Protein AF-K1S8L1-F1 (afdb_monomer)

Secondary structure (DSSP, 8-state):
--SSEEEEEEEEE-TT--EEEEEEEEEPPPP-S-S-S---------SS----S-S--EEEEEESS--TT--------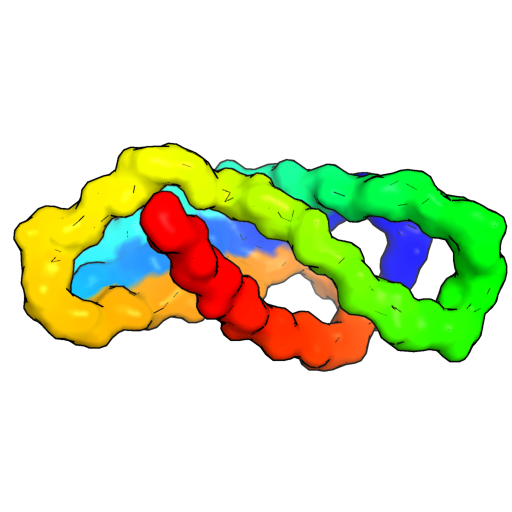PPP-

pLDDT: mean 76.92, std 16.72, range [38.56, 96.62]

Sequence (81 aa):
FRDDTLRLTIRTISPDSLVFEESYTLGLPPRRHPAALAEEASVPYRRHVIFPDSGIYRMAFTPAMPVRGVEAIGINQQKSE

Solvent-accessible surface area (backbone atoms only — not comparable to full-atom values): 5732 Å² total; per-residue (Å²): 95,90,67,59,60,47,51,28,39,40,36,39,31,43,65,90,65,51,77,47,76,47,82,44,76,44,70,50,79,84,80,90,64,86,85,81,67,94,74,84,81,89,69,89,88,80,76,92,81,81,74,93,66,87,72,64,66,48,76,47,81,40,63,77,57,96,71,64,76,72,72,88,80,79,85,79,84,80,82,80,131

Foldseek 3Di:
DPDQKFKKWKWKAAPVGDIDIDIDIDGHPDDPDPDPDPDQTDDDGDDPDDRPDDDDMDMDIGTPDDDPPPDDDDDDDDDDD

Nearest PDB structures (foldseek):
  5i8j-assembly1_B  TM=8.703E-01  e=5.096E+00  Escherichia phage RB69
  8ipa-assembly1_ia  TM=2.562E-01  e=5.398E+00  Triticum aestivum

Radius of gyration: 14.73 Å; Cα contacts (8 Å, |Δi|>4): 85; chains: 1; bounding box: 35×22×36 Å

Mean predicted aligned error: 8.5 Å

Organism: NCBI:txid408170

Structure (mmCIF, N/CA/C/O backbone):
data_AF-K1S8L1-F1
#
_entry.id   AF-K1S8L1-F1
#
loop_
_atom_site.group_PDB
_atom_site.id
_atom_site.type_symbol
_atom_site.label_atom_id
_atom_site.label_alt_id
_atom_site.label_comp_id
_atom_site.label_asym_id
_atom_site.label_entity_id
_atom_site.label_seq_id
_atom_site.pdbx_PDB_ins_code
_atom_site.Cartn_x
_atom_site.Cartn_y
_atom_site.Cartn_z
_atom_site.occupancy
_atom_site.B_iso_or_equiv
_atom_site.auth_seq_id
_atom_site.auth_comp_id
_atom_site.auth_asym_id
_atom_site.auth_atom_id
_atom_site.pdbx_PDB_model_num
ATOM 1 N N . PHE A 1 1 ? 8.612 -5.645 -17.410 1.00 59.41 1 PHE A N 1
ATOM 2 C CA . PHE A 1 1 ? 8.470 -4.186 -17.245 1.00 59.41 1 PHE A CA 1
ATOM 3 C C . PHE A 1 1 ? 9.678 -3.475 -17.855 1.00 59.41 1 PHE A C 1
ATOM 5 O O . PHE A 1 1 ? 10.774 -4.001 -17.700 1.00 59.41 1 PHE A O 1
ATOM 12 N N . ARG A 1 2 ? 9.480 -2.394 -18.628 1.00 60.06 2 ARG A N 1
ATOM 13 C CA . ARG A 1 2 ? 10.559 -1.641 -19.314 1.00 60.06 2 ARG A CA 1
ATOM 14 C C . ARG A 1 2 ? 10.857 -0.285 -18.676 1.00 60.06 2 ARG A C 1
ATOM 16 O O . ARG A 1 2 ? 11.923 0.251 -18.940 1.00 60.06 2 ARG A O 1
ATOM 23 N N . ASP A 1 3 ? 9.922 0.246 -17.897 1.00 68.81 3 ASP A N 1
ATOM 24 C CA . ASP A 1 3 ? 10.126 1.499 -17.186 1.00 68.81 3 ASP A CA 1
ATOM 25 C C . ASP A 1 3 ? 10.879 1.237 -15.879 1.00 68.81 3 ASP A C 1
ATOM 27 O O . ASP A 1 3 ? 10.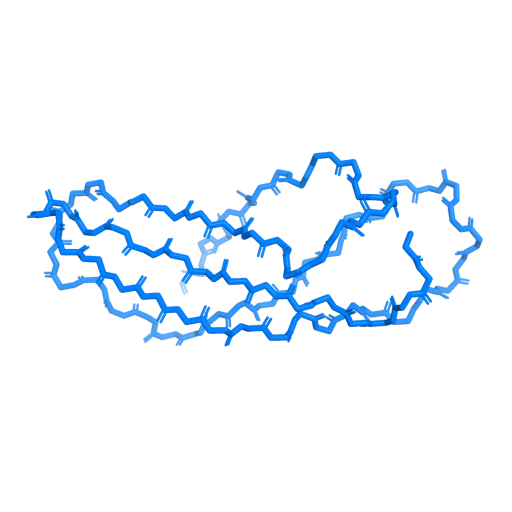759 0.172 -15.275 1.00 68.81 3 ASP A O 1
ATOM 31 N N . ASP A 1 4 ? 11.624 2.233 -15.415 1.00 76.00 4 ASP A N 1
ATOM 32 C CA . ASP A 1 4 ? 12.327 2.167 -14.129 1.00 76.00 4 ASP A CA 1
ATOM 33 C C . ASP A 1 4 ? 11.437 2.638 -12.968 1.00 76.00 4 ASP A C 1
ATOM 35 O O . ASP A 1 4 ? 11.852 2.664 -11.812 1.00 76.00 4 ASP A O 1
ATOM 39 N N . THR A 1 5 ? 10.191 3.031 -13.256 1.00 80.19 5 THR A N 1
ATOM 40 C CA . THR A 1 5 ? 9.250 3.531 -12.250 1.00 80.19 5 THR A CA 1
ATOM 41 C C . THR A 1 5 ? 7.853 2.985 -12.467 1.00 80.19 5 THR A C 1
ATOM 43 O O . THR A 1 5 ? 7.368 2.938 -13.593 1.00 80.19 5 THR A O 1
ATOM 46 N N . LEU A 1 6 ? 7.181 2.620 -11.379 1.00 83.56 6 LEU A N 1
ATOM 47 C CA . LEU A 1 6 ? 5.802 2.161 -11.374 1.00 83.56 6 LEU A CA 1
ATOM 48 C C . LEU A 1 6 ? 4.950 3.078 -10.493 1.00 83.56 6 LEU A C 1
ATOM 50 O O . LEU A 1 6 ? 5.148 3.159 -9.284 1.00 83.56 6 LEU A O 1
ATOM 54 N N . ARG A 1 7 ? 3.969 3.757 -11.089 1.00 88.56 7 ARG A N 1
ATOM 55 C CA . ARG A 1 7 ? 2.979 4.522 -10.321 1.00 88.56 7 ARG A CA 1
ATOM 56 C C . ARG A 1 7 ? 1.927 3.588 -9.739 1.00 88.56 7 ARG A C 1
ATOM 58 O O . ARG A 1 7 ? 1.314 2.813 -10.473 1.00 88.56 7 ARG A O 1
ATOM 65 N N . LEU A 1 8 ? 1.714 3.704 -8.438 1.00 89.75 8 LEU A N 1
ATOM 66 C CA . LEU A 1 8 ? 0.763 2.939 -7.650 1.00 89.75 8 LEU A CA 1
ATOM 67 C C . LEU A 1 8 ? -0.237 3.884 -6.984 1.00 89.75 8 LEU A C 1
ATOM 69 O O . LEU A 1 8 ? 0.140 4.931 -6.462 1.00 89.75 8 LEU A O 1
ATOM 73 N N . THR A 1 9 ? -1.493 3.470 -6.940 1.00 92.94 9 THR A N 1
ATOM 74 C CA . THR A 1 9 ? -2.463 3.931 -5.951 1.00 92.94 9 THR A CA 1
ATOM 75 C C . THR A 1 9 ? -2.429 2.950 -4.791 1.00 92.94 9 THR A C 1
ATOM 77 O O . THR A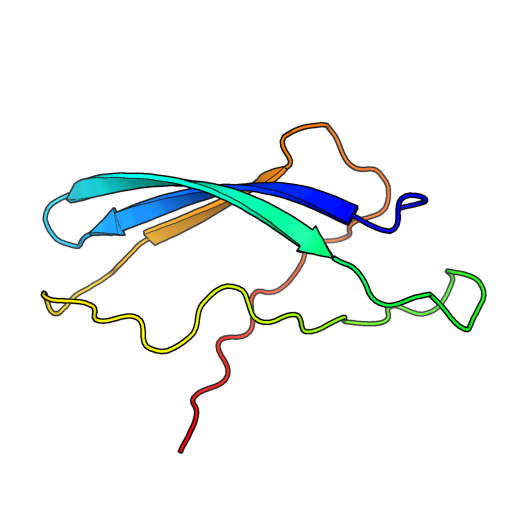 1 9 ? -2.642 1.748 -4.984 1.00 92.94 9 THR A O 1
ATOM 80 N N . ILE A 1 10 ? -2.143 3.449 -3.592 1.00 92.94 10 ILE A N 1
ATOM 81 C CA . ILE A 1 10 ? -2.091 2.643 -2.376 1.00 92.94 10 ILE A CA 1
ATOM 82 C C . ILE A 1 10 ? -3.269 3.039 -1.507 1.00 92.94 10 ILE A C 1
ATOM 84 O O . ILE A 1 10 ? -3.388 4.186 -1.081 1.00 92.94 10 ILE A O 1
ATOM 88 N N . ARG A 1 11 ? -4.147 2.071 -1.259 1.00 95.00 11 ARG A N 1
ATOM 89 C CA . ARG A 1 11 ? -5.310 2.226 -0.394 1.00 95.00 11 ARG A CA 1
ATOM 90 C C . ARG A 1 11 ? -5.089 1.448 0.890 1.00 95.00 11 ARG A C 1
ATOM 92 O O . ARG A 1 11 ? -4.817 0.253 0.830 1.00 95.00 11 ARG A O 1
ATOM 99 N N . THR A 1 12 ? -5.277 2.107 2.023 1.00 93.69 12 THR A N 1
ATOM 100 C CA . THR A 1 12 ? -5.250 1.513 3.361 1.00 93.69 12 THR A CA 1
ATOM 101 C C . THR A 1 12 ? -6.635 1.633 3.979 1.00 93.69 12 THR A C 1
ATOM 103 O O . THR A 1 12 ? -7.208 2.719 4.007 1.00 93.69 12 THR A O 1
ATOM 106 N N . ILE A 1 13 ? -7.170 0.517 4.465 1.00 96.19 13 ILE A N 1
ATOM 107 C CA . ILE A 1 13 ? -8.421 0.450 5.221 1.00 96.19 13 ILE A CA 1
ATOM 108 C C . ILE A 1 13 ? -8.060 0.076 6.656 1.00 96.19 13 ILE A C 1
ATOM 110 O O . ILE A 1 13 ? -7.419 -0.960 6.866 1.00 96.19 13 ILE A O 1
ATOM 114 N N . SER A 1 14 ? -8.427 0.919 7.615 1.00 95.19 14 SER A N 1
ATOM 115 C CA . SER A 1 14 ? -8.222 0.684 9.048 1.00 95.19 14 SER A CA 1
ATOM 116 C C . SER A 1 14 ? -9.238 -0.316 9.620 1.00 95.19 14 SER A C 1
ATOM 118 O O . SER A 1 14 ? -10.236 -0.631 8.963 1.00 95.19 14 SER A O 1
ATOM 120 N N . PRO A 1 15 ? -9.014 -0.831 10.844 1.00 96.62 15 PRO A N 1
ATOM 121 C CA . PRO A 1 15 ? -9.926 -1.778 11.488 1.00 96.62 15 PRO A CA 1
ATOM 122 C C . PRO A 1 15 ? -11.363 -1.257 11.641 1.00 96.62 15 PRO A C 1
ATOM 124 O O . PRO A 1 15 ? -12.312 -2.030 11.538 1.00 96.62 15 PRO A O 1
ATOM 127 N N . ASP A 1 16 ? -11.529 0.051 11.842 1.00 95.62 16 ASP A N 1
ATOM 128 C CA . ASP A 1 16 ? -12.818 0.749 11.933 1.00 95.62 16 ASP A CA 1
ATOM 129 C C . ASP A 1 16 ? -13.385 1.176 10.563 1.00 95.62 16 ASP A C 1
ATOM 131 O O . ASP A 1 16 ? -14.407 1.853 10.486 1.00 95.62 16 ASP A O 1
ATOM 135 N N . SER A 1 17 ? -12.772 0.713 9.470 1.00 94.69 17 SER A N 1
ATOM 136 C CA . SER A 1 17 ? -13.170 0.961 8.078 1.00 94.69 17 SER A CA 1
ATOM 137 C C . SER A 1 17 ? -12.929 2.377 7.544 1.00 94.69 17 SER A C 1
ATOM 139 O O . SER A 1 17 ? -13.432 2.697 6.462 1.00 94.69 17 SER A O 1
ATOM 141 N N . LEU A 1 18 ? -12.128 3.215 8.213 1.00 96.06 18 LEU A N 1
ATOM 142 C CA . LEU A 1 18 ? -11.630 4.443 7.586 1.00 96.06 18 LEU A CA 1
ATOM 143 C C . LEU A 1 18 ? -10.738 4.096 6.391 1.00 96.06 18 LEU A C 1
ATOM 145 O O . LEU A 1 18 ? -9.948 3.151 6.414 1.00 96.06 18 LEU A O 1
ATOM 149 N N . VAL A 1 19 ? -10.876 4.880 5.324 1.00 95.56 19 VAL A N 1
ATOM 150 C CA . VAL A 1 19 ? -10.145 4.678 4.074 1.00 95.56 19 VAL A CA 1
ATOM 151 C C . VAL A 1 19 ? -9.188 5.836 3.866 1.00 95.56 19 VAL A C 1
ATOM 153 O O . VAL A 1 19 ? -9.593 6.996 3.826 1.00 95.56 19 VAL A O 1
ATOM 156 N N . PHE A 1 20 ? -7.920 5.503 3.673 1.00 93.69 20 PHE A N 1
ATOM 157 C CA . PHE A 1 20 ? -6.891 6.431 3.242 1.00 93.69 20 PHE A CA 1
ATOM 158 C C . PHE A 1 20 ? -6.332 5.973 1.897 1.00 93.69 20 PHE A C 1
ATOM 160 O O . PHE A 1 20 ? -6.036 4.791 1.712 1.00 93.69 20 PHE A O 1
ATOM 167 N N . GLU A 1 21 ? -6.197 6.897 0.951 1.00 95.12 21 GLU A N 1
ATOM 16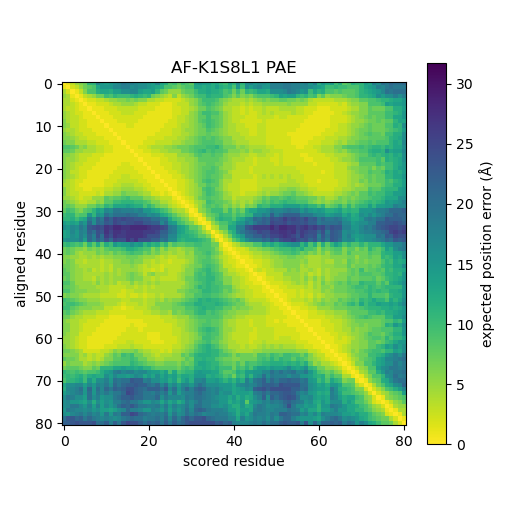8 C CA . GLU A 1 21 ? -5.669 6.616 -0.381 1.00 95.12 21 GLU A CA 1
ATOM 169 C C . GLU A 1 21 ? -4.577 7.623 -0.733 1.00 95.12 21 GLU A C 1
ATOM 171 O O . GLU A 1 21 ? -4.722 8.824 -0.505 1.00 95.12 21 GLU A O 1
ATOM 176 N N . GLU A 1 22 ? -3.481 7.128 -1.297 1.00 94.06 22 GLU A N 1
ATOM 177 C CA . GLU A 1 22 ? -2.375 7.955 -1.763 1.00 94.06 22 GLU A CA 1
ATOM 178 C C . GLU A 1 22 ? -1.818 7.460 -3.099 1.00 94.06 22 GLU A C 1
ATOM 180 O O . GLU A 1 22 ? -1.951 6.292 -3.471 1.00 94.06 22 GLU A O 1
ATOM 185 N N . SER A 1 23 ? -1.161 8.368 -3.819 1.00 93.12 23 SER A N 1
ATOM 186 C CA . SER A 1 23 ? -0.353 8.026 -4.989 1.00 93.12 23 SER A CA 1
ATOM 187 C C . SER A 1 23 ? 1.106 7.848 -4.579 1.00 93.12 23 SER A C 1
ATOM 189 O O . SER A 1 23 ? 1.668 8.706 -3.902 1.00 93.12 23 SER A O 1
ATOM 191 N N . TYR A 1 24 ? 1.734 6.772 -5.041 1.00 90.69 24 TYR A N 1
ATOM 192 C CA . TYR A 1 24 ? 3.130 6.448 -4.770 1.00 90.69 24 TYR A CA 1
ATOM 193 C C . TYR A 1 24 ? 3.864 6.074 -6.058 1.00 90.69 24 TYR A C 1
ATOM 195 O O . TYR A 1 24 ? 3.372 5.286 -6.865 1.00 90.69 24 TYR A O 1
ATOM 203 N N . THR A 1 25 ? 5.065 6.617 -6.248 1.00 90.06 25 THR A N 1
ATOM 204 C CA . THR A 1 25 ? 5.933 6.257 -7.374 1.00 90.06 25 THR A CA 1
ATOM 205 C C . THR A 1 25 ? 7.007 5.296 -6.883 1.00 90.06 25 THR A C 1
ATOM 207 O O . THR A 1 25 ? 7.959 5.703 -6.220 1.00 90.06 25 THR A O 1
ATOM 210 N N . LEU A 1 26 ? 6.856 4.019 -7.225 1.00 85.94 26 LEU A N 1
ATOM 211 C CA . LEU A 1 26 ? 7.821 2.966 -6.936 1.00 85.94 26 LEU A CA 1
ATOM 212 C C . LEU A 1 26 ? 8.992 3.063 -7.919 1.00 85.94 26 LEU A C 1
ATOM 214 O O . LEU A 1 26 ? 8.831 2.748 -9.096 1.00 85.94 26 LEU A O 1
ATOM 218 N N . GLY A 1 27 ? 10.163 3.482 -7.445 1.00 83.94 27 GLY A N 1
ATOM 219 C CA . GLY A 1 27 ? 11.405 3.399 -8.215 1.00 83.94 27 GLY A CA 1
ATOM 220 C C . GLY A 1 27 ? 11.961 1.979 -8.174 1.00 83.94 27 GLY A C 1
ATOM 221 O O . GLY A 1 27 ? 12.231 1.458 -7.093 1.00 83.94 27 GLY A O 1
ATOM 222 N N . LEU A 1 28 ? 12.125 1.349 -9.333 1.00 77.31 28 LEU A N 1
ATOM 223 C CA . LEU A 1 28 ? 12.737 0.032 -9.450 1.00 77.31 28 LEU A CA 1
ATOM 224 C C . LEU A 1 28 ? 14.246 0.196 -9.682 1.00 77.31 28 LEU A C 1
ATOM 226 O O . LEU A 1 28 ? 14.653 1.054 -10.467 1.00 77.31 28 LEU A O 1
ATOM 230 N N . PRO A 1 29 ? 15.095 -0.593 -9.005 1.00 72.56 29 PRO A N 1
ATOM 231 C CA . PRO A 1 29 ? 16.534 -0.505 -9.203 1.00 72.56 29 PRO A CA 1
ATOM 232 C C . PRO A 1 29 ? 16.915 -0.860 -10.655 1.00 72.56 29 PRO A C 1
ATOM 234 O O . PRO A 1 29 ? 16.278 -1.732 -11.257 1.00 72.56 29 PRO A O 1
ATOM 237 N N . PRO A 1 30 ? 17.969 -0.231 -11.217 1.00 69.12 30 PRO A N 1
ATOM 238 C CA . PRO A 1 30 ? 18.435 -0.530 -12.567 1.00 69.12 30 PRO A CA 1
ATOM 239 C C . PRO A 1 30 ? 18.786 -2.011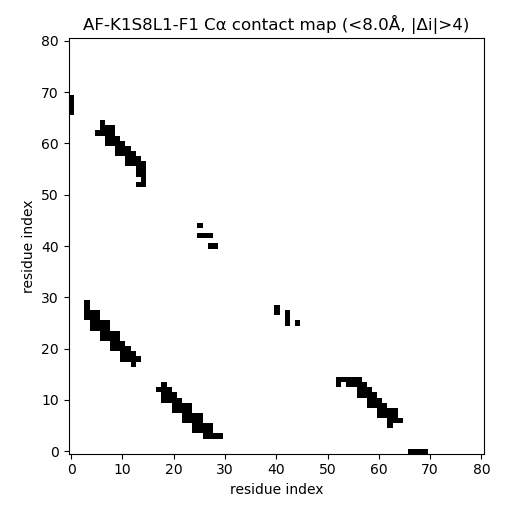 -12.705 1.00 69.12 30 PRO A C 1
ATOM 241 O O . PRO A 1 30 ? 19.627 -2.534 -11.966 1.00 69.12 30 PRO A O 1
ATOM 244 N N . ARG A 1 31 ? 18.166 -2.691 -13.672 1.00 66.19 31 ARG A N 1
ATOM 245 C CA . ARG A 1 31 ? 18.412 -4.116 -13.919 1.00 66.19 31 ARG A CA 1
ATOM 246 C C . ARG A 1 31 ? 19.810 -4.312 -14.499 1.00 66.19 31 ARG A C 1
ATOM 248 O O . ARG A 1 31 ? 20.116 -3.795 -15.570 1.00 66.19 31 ARG A O 1
ATOM 255 N N . ARG A 1 32 ? 20.656 -5.090 -13.815 1.00 60.09 32 ARG A N 1
ATOM 256 C CA . ARG A 1 32 ? 22.022 -5.410 -14.280 1.00 60.09 32 ARG A CA 1
ATOM 257 C C . ARG A 1 32 ? 22.085 -6.628 -15.209 1.00 60.09 32 ARG A C 1
ATOM 259 O O . ARG A 1 32 ? 23.119 -6.849 -15.834 1.00 60.09 32 ARG A O 1
ATOM 266 N N . HIS A 1 33 ? 20.992 -7.388 -15.342 1.00 57.28 33 HIS A N 1
ATOM 267 C CA . HIS A 1 33 ? 20.936 -8.613 -16.147 1.00 57.28 33 HIS A CA 1
ATOM 268 C C . HIS A 1 33 ? 19.675 -8.690 -17.034 1.00 57.28 33 HIS A C 1
ATOM 270 O O . HIS A 1 33 ? 18.631 -8.136 -16.672 1.00 57.28 33 HIS A O 1
ATOM 276 N N . PRO A 1 34 ? 19.732 -9.374 -18.198 1.00 53.19 34 PRO A N 1
ATOM 277 C CA . PRO A 1 34 ? 18.575 -9.556 -19.067 1.00 53.19 34 PRO A CA 1
ATOM 278 C C . PRO A 1 34 ? 17.501 -10.395 -18.362 1.00 53.19 34 PRO A C 1
ATOM 280 O O . PRO A 1 34 ? 17.723 -11.569 -18.102 1.00 53.19 34 PRO A O 1
ATOM 283 N N . ALA A 1 35 ? 16.381 -9.734 -18.052 1.00 54.06 35 ALA A N 1
ATOM 284 C CA . ALA A 1 35 ? 14.992 -10.106 -17.711 1.00 54.06 35 ALA A CA 1
ATOM 285 C C . ALA A 1 35 ? 14.512 -11.561 -17.437 1.00 54.06 35 ALA A C 1
ATOM 287 O O . ALA A 1 35 ? 13.321 -11.715 -17.178 1.00 54.06 35 ALA A O 1
ATOM 288 N N . ALA A 1 36 ? 15.339 -12.604 -17.488 1.00 51.09 36 ALA A N 1
ATOM 289 C CA . ALA A 1 36 ? 14.919 -14.005 -17.412 1.00 51.09 36 ALA A CA 1
ATOM 290 C C . ALA A 1 36 ? 15.001 -14.623 -16.004 1.00 51.09 36 ALA A C 1
ATOM 292 O O . ALA A 1 36 ? 14.468 -15.708 -15.795 1.00 51.09 36 ALA A O 1
ATOM 293 N N . LEU A 1 37 ? 15.636 -13.956 -15.037 1.00 53.03 37 LEU A N 1
ATOM 294 C CA . LEU A 1 37 ? 15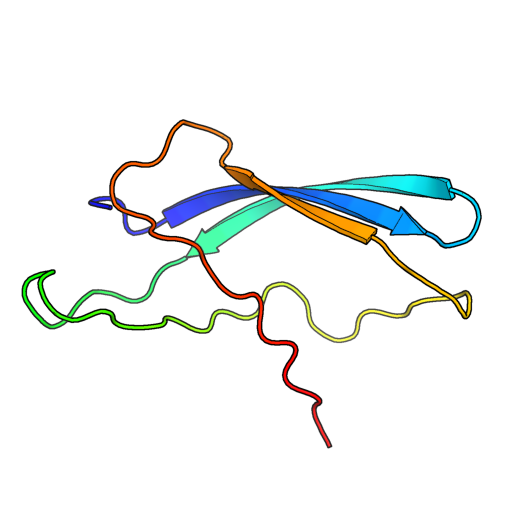.630 -14.395 -13.642 1.00 53.03 37 LEU A CA 1
ATOM 295 C C . LEU A 1 37 ? 14.633 -13.553 -12.848 1.00 53.03 37 LEU A C 1
ATOM 297 O O . LEU A 1 37 ? 14.636 -12.324 -12.940 1.00 53.03 37 LEU A O 1
ATOM 301 N N . ALA A 1 38 ? 13.769 -14.244 -12.105 1.00 55.38 38 ALA A N 1
ATOM 302 C CA . ALA A 1 38 ? 12.823 -13.692 -11.147 1.00 55.38 38 ALA A CA 1
ATOM 303 C C . ALA A 1 38 ? 13.583 -12.970 -10.023 1.00 55.38 38 ALA A C 1
ATOM 305 O O . ALA A 1 38 ? 13.843 -13.527 -8.962 1.00 55.38 38 ALA A O 1
ATOM 306 N N . GLU A 1 39 ? 14.020 -11.746 -10.295 1.00 63.47 39 GLU A N 1
ATOM 307 C CA . GLU A 1 39 ? 14.652 -10.889 -9.303 1.00 63.47 39 GLU A CA 1
ATOM 308 C C . GLU A 1 39 ? 13.548 -10.204 -8.493 1.00 63.47 39 GLU A C 1
ATOM 310 O O . GLU A 1 39 ? 12.810 -9.357 -9.006 1.00 63.47 39 GLU A O 1
ATOM 315 N N . GLU A 1 40 ? 13.408 -10.611 -7.232 1.00 68.50 40 GLU A N 1
ATOM 316 C CA . GLU A 1 40 ? 12.594 -9.896 -6.254 1.00 68.50 40 GLU A CA 1
ATOM 317 C C . GLU A 1 40 ? 13.320 -8.598 -5.882 1.00 68.50 40 GLU A C 1
ATOM 319 O O . GLU A 1 40 ? 14.434 -8.615 -5.358 1.00 68.50 40 GLU A O 1
ATOM 324 N N . ALA A 1 41 ? 12.693 -7.458 -6.174 1.00 71.75 41 ALA A N 1
ATOM 325 C CA . ALA A 1 41 ? 13.196 -6.150 -5.780 1.00 71.75 41 ALA A CA 1
ATOM 326 C C . ALA A 1 41 ? 12.429 -5.655 -4.550 1.00 71.75 41 ALA A C 1
ATOM 328 O O . ALA A 1 41 ? 11.236 -5.360 -4.628 1.00 71.75 41 ALA A O 1
ATOM 329 N N . SER A 1 42 ? 13.133 -5.516 -3.430 1.00 76.06 42 SER A N 1
ATOM 330 C CA . SER A 1 42 ? 12.588 -4.932 -2.203 1.00 76.06 42 SER A CA 1
ATOM 331 C C . SER A 1 42 ? 12.822 -3.426 -2.188 1.00 76.06 42 SER A C 1
ATOM 333 O O . SER A 1 42 ? 13.962 -2.965 -2.134 1.00 76.06 42 SER A O 1
ATOM 335 N N . VAL A 1 43 ? 11.741 -2.647 -2.209 1.00 78.56 43 VAL A N 1
ATOM 336 C CA . VAL A 1 43 ? 11.792 -1.178 -2.171 1.00 78.56 43 VAL A CA 1
ATOM 337 C C . VAL A 1 43 ? 10.969 -0.677 -0.981 1.00 78.56 43 VAL A C 1
ATOM 339 O O . VAL A 1 43 ? 9.823 -1.101 -0.813 1.00 78.56 43 VAL A O 1
ATOM 342 N N . PRO A 1 44 ? 11.508 0.221 -0.136 1.00 82.06 44 PRO A N 1
ATOM 343 C CA . PRO A 1 44 ? 10.768 0.738 1.007 1.00 82.06 44 PRO A CA 1
ATOM 344 C C . PRO A 1 44 ? 9.651 1.689 0.556 1.00 82.06 44 PRO A C 1
ATOM 346 O O . PRO A 1 44 ? 9.909 2.712 -0.075 1.00 82.06 44 PRO A O 1
ATOM 349 N N . TYR A 1 45 ? 8.413 1.385 0.946 1.00 84.38 45 TYR A N 1
ATOM 350 C CA . TYR A 1 45 ? 7.247 2.233 0.686 1.00 84.38 45 TYR A CA 1
ATOM 351 C C . TYR A 1 45 ? 7.152 3.416 1.665 1.00 84.38 45 TYR A C 1
ATOM 353 O O . TYR A 1 45 ? 7.127 4.572 1.247 1.00 84.38 45 TYR A O 1
ATOM 361 N N . ARG A 1 46 ? 7.143 3.141 2.976 1.00 83.81 46 ARG A N 1
ATOM 362 C CA . ARG A 1 46 ? 7.099 4.152 4.043 1.00 83.81 46 ARG A CA 1
ATOM 363 C C . ARG A 1 46 ? 7.926 3.707 5.246 1.00 83.81 46 ARG A C 1
ATOM 365 O O . ARG A 1 46 ? 8.053 2.516 5.515 1.00 83.81 46 ARG A O 1
ATOM 372 N N . ARG A 1 47 ? 8.480 4.680 5.970 1.00 85.44 47 ARG A N 1
ATOM 373 C CA . ARG A 1 47 ? 9.218 4.487 7.229 1.00 85.44 47 ARG A CA 1
ATOM 374 C C . ARG A 1 47 ? 8.510 5.246 8.346 1.00 85.44 47 ARG A C 1
ATOM 376 O O . ARG A 1 47 ? 7.878 6.262 8.074 1.00 85.44 47 ARG A O 1
ATOM 383 N N . HIS A 1 48 ? 8.631 4.752 9.576 1.00 87.31 48 HIS A N 1
ATOM 384 C CA . HIS A 1 48 ? 8.033 5.362 10.773 1.00 87.31 48 HIS A CA 1
ATOM 385 C C . HIS A 1 48 ? 6.504 5.543 10.684 1.00 87.31 48 HIS A C 1
ATOM 387 O O . HIS A 1 48 ? 5.961 6.564 11.100 1.00 87.31 48 HIS A O 1
ATOM 393 N N . VAL A 1 49 ? 5.802 4.559 10.112 1.00 84.25 49 VAL A N 1
ATOM 394 C CA . VAL A 1 49 ? 4.333 4.563 10.062 1.00 84.25 49 VAL A CA 1
ATOM 395 C C . VAL A 1 49 ? 3.782 4.191 11.435 1.00 84.25 49 VAL A C 1
ATOM 397 O O . VAL A 1 49 ? 4.177 3.174 12.000 1.00 84.25 49 VAL A O 1
ATOM 400 N N . ILE A 1 50 ? 2.857 5.003 11.948 1.00 88.69 50 ILE A N 1
ATOM 401 C CA . ILE A 1 50 ? 2.128 4.729 13.188 1.00 88.69 50 ILE A CA 1
ATOM 402 C C . ILE A 1 50 ? 0.728 4.247 12.815 1.00 88.69 50 ILE A C 1
ATOM 404 O O . ILE A 1 50 ? -0.009 4.955 12.131 1.00 88.69 50 ILE A O 1
ATOM 408 N N . PHE A 1 51 ? 0.371 3.052 13.279 1.00 89.06 51 PHE A N 1
ATOM 409 C CA . PHE A 1 51 ? -0.992 2.534 13.220 1.00 89.06 51 PHE A CA 1
ATOM 410 C C . PHE A 1 51 ? -1.665 2.842 14.563 1.00 89.06 51 PHE A C 1
ATOM 412 O O . PHE A 1 51 ? -1.245 2.270 15.571 1.00 89.06 51 PHE A O 1
ATOM 419 N N . PRO A 1 52 ? -2.623 3.787 14.612 1.00 88.12 52 PRO A N 1
ATOM 420 C CA . PRO A 1 52 ? -3.181 4.271 15.875 1.00 88.12 52 PRO A CA 1
AT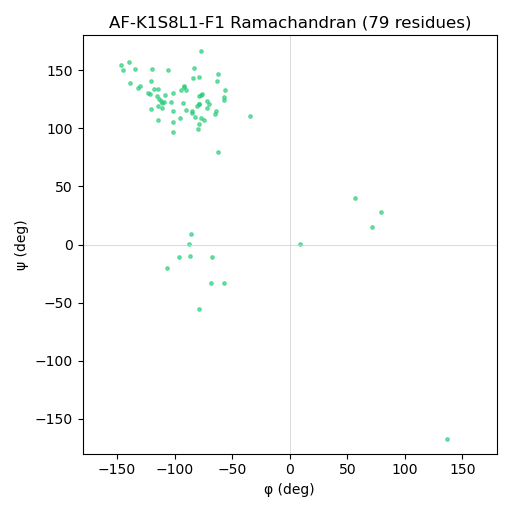OM 421 C C . PRO A 1 52 ? -4.022 3.205 16.581 1.00 88.12 52 PRO A C 1
ATOM 423 O O . PRO A 1 52 ? -4.006 3.124 17.807 1.00 88.12 52 PRO A O 1
ATOM 426 N N . ASP A 1 53 ? -4.697 2.360 15.803 1.00 92.31 53 ASP A N 1
ATOM 427 C CA . ASP A 1 53 ? -5.569 1.312 16.315 1.00 92.31 53 ASP A CA 1
ATOM 428 C C . ASP A 1 53 ? -4.935 -0.064 16.175 1.00 92.31 53 ASP A C 1
ATOM 430 O O . ASP A 1 53 ? -4.19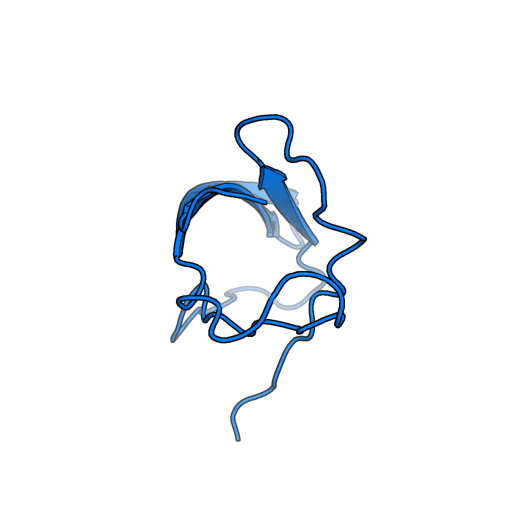5 -0.340 15.226 1.00 92.31 53 ASP A O 1
ATOM 434 N N . SER A 1 54 ? -5.289 -0.959 17.094 1.00 93.06 54 SER A N 1
ATOM 435 C CA . SER A 1 54 ? -4.993 -2.383 16.956 1.00 93.06 54 SER A CA 1
ATOM 436 C C . SER A 1 54 ? -6.061 -3.069 16.105 1.00 93.06 54 SER A C 1
ATOM 438 O O . SER A 1 54 ? -7.244 -2.741 16.179 1.00 93.06 54 SER A O 1
ATOM 440 N N . GLY A 1 55 ? -5.648 -4.034 15.286 1.00 93.56 55 GLY A N 1
ATOM 441 C CA . GLY A 1 55 ? -6.558 -4.806 14.447 1.00 93.56 55 GLY A CA 1
ATOM 442 C C . GLY A 1 55 ? -6.033 -5.014 13.033 1.00 93.56 55 GLY A C 1
ATOM 443 O O . GLY A 1 55 ? -4.857 -4.803 12.740 1.00 93.56 55 GLY A O 1
ATOM 444 N N . ILE A 1 56 ? -6.924 -5.470 12.154 1.00 94.81 56 ILE A N 1
ATOM 445 C CA . ILE A 1 56 ? -6.581 -5.792 10.770 1.00 94.81 56 ILE A CA 1
ATOM 446 C C . ILE A 1 56 ? -6.655 -4.526 9.921 1.00 94.81 56 ILE A C 1
ATOM 448 O O . ILE A 1 56 ? -7.737 -4.004 9.670 1.00 94.81 56 ILE A O 1
ATOM 452 N N . TYR A 1 57 ? -5.504 -4.102 9.409 1.00 93.81 57 TYR A N 1
ATOM 453 C CA . TYR A 1 57 ? -5.429 -3.140 8.316 1.00 93.81 57 TYR A CA 1
ATOM 454 C C . TYR A 1 57 ? -5.384 -3.890 6.989 1.00 93.81 57 TYR A C 1
ATOM 456 O O . TYR A 1 57 ? -4.648 -4.868 6.837 1.00 93.81 57 TYR A O 1
ATOM 464 N N . ARG A 1 58 ? -6.158 -3.434 6.006 1.00 93.62 58 ARG A N 1
ATOM 465 C CA . ARG A 1 58 ? -6.144 -3.993 4.648 1.00 93.62 58 ARG A CA 1
ATOM 466 C C . ARG A 1 58 ? -5.495 -2.991 3.713 1.00 93.62 58 ARG A C 1
ATOM 468 O O . ARG A 1 58 ? -5.970 -1.866 3.601 1.00 93.62 58 ARG A O 1
ATOM 475 N N . MET A 1 59 ? -4.439 -3.409 3.025 1.00 92.56 59 MET A N 1
ATOM 476 C CA . MET A 1 59 ? -3.744 -2.569 2.054 1.00 92.56 59 MET A CA 1
ATOM 477 C C . MET A 1 59 ? -3.896 -3.141 0.648 1.00 92.56 59 MET A C 1
ATOM 479 O O . MET A 1 59 ? -3.714 -4.339 0.439 1.00 92.56 59 MET A O 1
ATOM 483 N N . ALA A 1 60 ? -4.226 -2.282 -0.311 1.00 90.31 60 ALA A N 1
ATOM 484 C CA . ALA A 1 60 ? -4.304 -2.616 -1.725 1.00 90.31 60 ALA A CA 1
ATOM 485 C C . ALA A 1 60 ? -3.347 -1.721 -2.516 1.00 90.31 60 ALA A C 1
ATOM 487 O O . ALA A 1 60 ? -3.379 -0.500 -2.381 1.00 90.31 60 ALA A O 1
ATOM 488 N N . PHE A 1 61 ? -2.521 -2.341 -3.356 1.00 88.81 61 PHE A N 1
ATOM 489 C CA . PHE A 1 61 ? -1.518 -1.677 -4.185 1.00 88.81 61 PHE A CA 1
ATOM 490 C C . PHE A 1 61 ? -1.924 -1.861 -5.642 1.00 88.81 61 PHE A C 1
ATOM 492 O O . PHE A 1 61 ? -1.845 -2.965 -6.180 1.00 88.81 61 PHE A O 1
ATOM 499 N N . THR A 1 62 ? -2.401 -0.793 -6.269 1.00 88.62 62 THR A N 1
ATOM 500 C CA . THR A 1 62 ? -2.970 -0.852 -7.618 1.00 88.62 62 THR A CA 1
ATOM 501 C C . THR A 1 62 ? -2.094 -0.061 -8.576 1.00 88.62 62 THR A C 1
ATOM 503 O O . THR A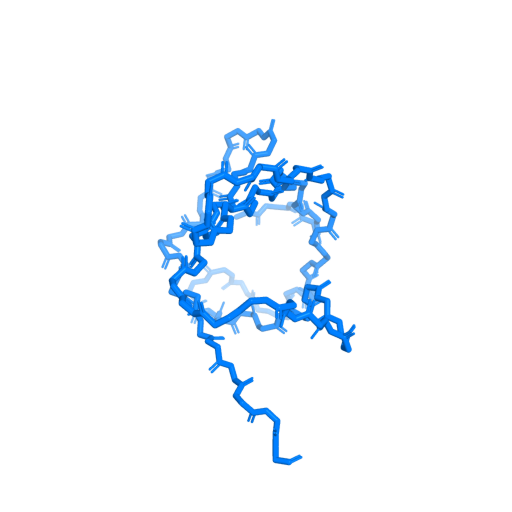 1 62 ? -1.944 1.144 -8.390 1.00 88.62 62 THR A O 1
ATOM 506 N N . PRO A 1 63 ? -1.517 -0.680 -9.616 1.00 87.31 63 PRO A N 1
ATOM 507 C CA . PRO A 1 63 ? -0.861 0.061 -10.681 1.00 87.31 63 PRO A CA 1
ATOM 508 C C . PRO A 1 63 ? -1.795 1.085 -11.331 1.00 87.31 63 PRO A C 1
ATOM 510 O O . PRO A 1 63 ? -2.909 0.750 -11.723 1.00 87.31 63 PRO A O 1
ATOM 513 N N . ALA A 1 64 ? -1.320 2.317 -11.512 1.00 85.56 64 ALA A N 1
ATOM 514 C CA . ALA A 1 64 ? -2.077 3.380 -12.182 1.00 85.56 64 ALA A CA 1
ATOM 515 C C . ALA A 1 64 ? -2.294 3.113 -13.687 1.00 85.56 64 ALA A C 1
ATOM 517 O O . ALA A 1 64 ? -3.049 3.816 -14.353 1.00 85.56 64 ALA A O 1
ATOM 518 N N . MET A 1 65 ? -1.606 2.114 -14.240 1.00 79.25 65 MET A N 1
ATOM 519 C CA . MET A 1 65 ? -1.746 1.647 -15.615 1.00 79.25 65 MET A CA 1
ATOM 520 C C . MET A 1 65 ? -1.499 0.136 -15.677 1.00 79.25 65 MET A C 1
ATOM 522 O O . MET A 1 65 ? -0.759 -0.382 -14.839 1.00 79.25 65 MET A O 1
ATOM 526 N N . PRO A 1 66 ? -2.058 -0.585 -16.666 1.00 73.12 66 PRO A N 1
ATOM 527 C CA . PRO A 1 66 ? -1.760 -1.999 -16.858 1.00 73.12 66 PRO A CA 1
ATOM 528 C C . PRO A 1 66 ? -0.257 -2.232 -17.040 1.00 73.12 66 PRO A C 1
ATOM 530 O O . PRO A 1 66 ? 0.375 -1.636 -17.915 1.00 73.12 66 PRO A O 1
ATOM 533 N N . VAL A 1 67 ? 0.312 -3.130 -16.238 1.00 70.06 67 VAL A N 1
ATOM 534 C CA . VAL A 1 67 ? 1.742 -3.446 -16.271 1.00 70.06 67 VAL A CA 1
ATOM 535 C C . VAL A 1 67 ? 1.942 -4.857 -16.801 1.00 70.06 67 VAL A C 1
ATOM 537 O O . VAL A 1 67 ? 1.421 -5.815 -16.240 1.00 70.06 67 VAL A O 1
ATOM 540 N N . ARG A 1 68 ? 2.724 -5.006 -17.877 1.00 66.44 68 ARG A N 1
ATOM 541 C CA . ARG A 1 68 ? 3.120 -6.326 -18.392 1.00 66.44 68 ARG A CA 1
ATOM 542 C C . ARG A 1 68 ? 4.427 -6.809 -17.758 1.00 66.44 68 ARG A C 1
ATOM 544 O O . ARG A 1 68 ? 5.428 -6.082 -17.724 1.00 66.44 68 ARG A O 1
ATOM 551 N N . GLY A 1 69 ? 4.432 -8.069 -17.323 1.00 59.88 69 GLY A N 1
ATOM 552 C CA . GLY A 1 69 ? 5.608 -8.742 -16.764 1.00 59.88 69 GLY A CA 1
ATOM 553 C C . GLY A 1 69 ? 5.914 -8.384 -15.308 1.00 59.88 69 GLY A C 1
ATOM 554 O O . GLY A 1 69 ? 7.083 -8.383 -14.936 1.00 59.88 69 GLY A O 1
ATOM 555 N N . VAL A 1 70 ? 4.893 -8.020 -14.525 1.00 61.78 70 VAL A N 1
ATOM 556 C CA . VAL A 1 70 ? 4.924 -8.128 -13.061 1.00 61.78 70 VAL A CA 1
ATOM 557 C C . VAL A 1 70 ? 4.123 -9.382 -12.732 1.00 61.78 70 VAL A C 1
ATOM 559 O O . VAL A 1 70 ? 2.895 -9.363 -12.763 1.00 61.78 70 VAL A O 1
ATOM 562 N N . GLU A 1 71 ? 4.819 -10.496 -12.537 1.00 56.75 71 GLU A N 1
ATOM 563 C CA . GLU A 1 71 ? 4.213 -11.718 -12.009 1.00 56.75 71 GLU A CA 1
ATOM 564 C C . GLU A 1 71 ? 4.077 -11.560 -10.487 1.00 56.75 71 GLU A C 1
ATOM 566 O O . GLU A 1 71 ? 4.875 -10.853 -9.874 1.00 56.75 71 GLU A O 1
ATOM 571 N N . ALA A 1 72 ? 2.997 -12.102 -9.917 1.00 53.44 72 ALA A N 1
ATOM 572 C CA . ALA A 1 72 ? 2.458 -11.778 -8.592 1.00 53.44 72 ALA A CA 1
ATOM 573 C C . ALA A 1 72 ? 3.522 -11.429 -7.525 1.00 53.44 72 ALA A C 1
ATOM 575 O O . ALA A 1 72 ? 4.262 -12.292 -7.061 1.00 53.44 72 ALA A O 1
ATOM 576 N N . ILE A 1 73 ? 3.562 -10.155 -7.114 1.00 52.88 73 ILE A N 1
ATOM 577 C CA . ILE A 1 73 ? 4.444 -9.673 -6.045 1.00 52.88 73 ILE A CA 1
ATOM 578 C C . ILE A 1 73 ? 3.868 -10.142 -4.707 1.00 52.88 73 ILE A C 1
ATOM 580 O O . ILE A 1 73 ? 2.849 -9.625 -4.241 1.00 52.88 73 ILE A O 1
ATOM 584 N N . GLY A 1 74 ? 4.524 -11.122 -4.087 1.00 48.81 74 GLY A N 1
ATOM 585 C CA . GLY A 1 74 ? 4.348 -11.415 -2.670 1.00 48.81 74 GLY A CA 1
ATOM 586 C C . GLY A 1 74 ? 4.839 -10.219 -1.859 1.00 48.81 74 GLY A C 1
ATOM 587 O O . GLY A 1 74 ? 6.008 -9.857 -1.921 1.00 48.81 74 GLY A O 1
ATOM 588 N N . ILE A 1 75 ? 3.939 -9.553 -1.139 1.00 56.53 75 ILE A N 1
ATOM 589 C CA . ILE A 1 75 ? 4.301 -8.419 -0.284 1.00 56.53 75 ILE A CA 1
ATOM 590 C C . ILE A 1 75 ? 4.874 -8.985 1.017 1.00 56.53 75 ILE A C 1
ATOM 592 O O . ILE A 1 75 ? 4.125 -9.396 1.904 1.00 56.53 75 ILE A O 1
ATOM 596 N N . ASN A 1 76 ? 6.201 -9.011 1.127 1.00 51.62 76 ASN A N 1
ATOM 597 C CA . ASN A 1 76 ? 6.901 -9.438 2.334 1.00 51.62 76 ASN A CA 1
ATOM 598 C C . ASN A 1 76 ? 7.039 -8.261 3.313 1.00 51.62 76 ASN A C 1
ATOM 600 O O . ASN A 1 76 ? 7.755 -7.294 3.052 1.00 51.62 76 ASN A O 1
ATOM 604 N N . GLN A 1 77 ? 6.358 -8.332 4.461 1.00 49.56 77 GLN A N 1
ATOM 605 C CA . GLN A 1 77 ? 6.568 -7.384 5.557 1.00 49.56 77 GLN A CA 1
ATOM 606 C C . GLN A 1 77 ? 7.832 -7.784 6.324 1.00 49.56 77 GLN A C 1
ATOM 608 O O . GLN A 1 77 ? 7.822 -8.740 7.098 1.00 49.56 77 GLN A O 1
ATOM 613 N N . GLN A 1 78 ? 8.931 -7.065 6.103 1.00 49.00 78 GLN A N 1
ATOM 614 C CA . GLN A 1 78 ? 10.134 -7.209 6.919 1.00 49.00 78 GLN A CA 1
ATOM 615 C C . GLN A 1 78 ? 9.944 -6.419 8.215 1.00 49.00 78 GLN A C 1
ATOM 617 O O . GLN A 1 78 ? 9.724 -5.207 8.189 1.00 49.00 78 GLN A O 1
ATOM 622 N N . LYS A 1 79 ? 9.998 -7.113 9.352 1.00 38.56 79 LYS A N 1
ATOM 623 C CA . LYS A 1 79 ? 9.973 -6.485 10.672 1.00 38.56 79 LYS A CA 1
ATOM 624 C C . LYS A 1 79 ? 11.374 -5.936 10.952 1.00 38.56 79 LYS A C 1
ATOM 626 O O . LYS A 1 79 ? 12.332 -6.698 10.916 1.00 38.56 79 LYS A O 1
ATOM 631 N N . SER A 1 80 ? 11.502 -4.633 11.179 1.00 49.91 80 SER A N 1
ATOM 632 C CA . SER A 1 80 ? 12.733 -4.044 11.716 1.00 49.91 80 SER A CA 1
ATOM 633 C C . SER A 1 80 ? 12.801 -4.311 13.224 1.00 49.91 80 SER A C 1
ATOM 635 O O . SER A 1 80 ? 11.802 -4.063 13.904 1.00 49.91 80 SER A O 1
ATOM 637 N N . GLU A 1 81 ? 13.933 -4.852 13.695 1.00 40.69 81 GLU A N 1
ATOM 638 C CA . GLU A 1 81 ? 14.264 -5.057 15.121 1.00 40.69 81 GLU A CA 1
ATOM 639 C C . GLU A 1 81 ? 14.306 -3.751 15.925 1.00 40.69 81 GLU A C 1
ATOM 641 O O . GLU A 1 81 ? 14.680 -2.703 15.344 1.00 40.69 81 GLU A O 1
#